Protein AF-A0A0S8K8F3-F1 (afdb_monomer_lite)

Foldseek 3Di:
DDFDPPDPVRDDADAQGADPVRQWGCHPNDTDGPCVVNWPDWDWAAPVVDPDPPDPHPDIDIDTHD

pLDDT: mean 96.76, std 1.15, range [92.94, 98.25]

Radius of gyration: 16.89 Å; chains: 1; bounding box: 37×20×38 Å

Secondary structure (DSSP, 8-state):
-EE--SSTT--EE-TTPBPTTSSEEEETTEEEES-TT--SEEEEEEGGGSS-TTSSTT-EEEEEE-

Structure (mmCIF, N/CA/C/O backbone):
data_AF-A0A0S8K8F3-F1
#
_entry.id   AF-A0A0S8K8F3-F1
#
loop_
_atom_site.group_PDB
_atom_site.id
_atom_site.type_symbol
_atom_site.label_atom_id
_atom_site.label_alt_id
_atom_site.label_comp_id
_atom_site.label_asym_id
_atom_site.label_entity_id
_atom_site.label_seq_id
_atom_site.pdbx_PDB_ins_code
_atom_site.Cartn_x
_atom_site.Cartn_y
_atom_site.Cartn_z
_atom_site.occupancy
_atom_site.B_iso_or_equiv
_atom_site.auth_seq_id
_atom_site.auth_comp_id
_atom_site.auth_asym_id
_atom_site.auth_atom_id
_atom_site.pdbx_PDB_model_num
ATOM 1 N N . MET A 1 1 ? -12.580 4.412 20.738 1.00 93.12 1 MET A N 1
ATOM 2 C CA . MET A 1 1 ? -11.714 5.216 19.846 1.00 93.12 1 MET A CA 1
ATOM 3 C C . MET A 1 1 ? -10.454 4.415 19.569 1.00 93.12 1 MET A C 1
ATOM 5 O O . MET A 1 1 ? -9.925 3.840 20.513 1.00 93.12 1 MET A O 1
ATOM 9 N N . ILE A 1 2 ? -9.982 4.375 18.324 1.00 97.38 2 ILE A N 1
ATOM 10 C CA . ILE A 1 2 ? -8.721 3.718 17.938 1.00 97.38 2 ILE A CA 1
ATOM 11 C C . ILE A 1 2 ? -7.820 4.714 17.217 1.00 97.38 2 ILE A C 1
ATOM 13 O O . ILE A 1 2 ? -8.287 5.472 16.372 1.00 97.38 2 ILE A O 1
ATOM 17 N N . LYS A 1 3 ? -6.520 4.686 17.518 1.00 97.62 3 LYS A N 1
ATOM 18 C CA . LYS A 1 3 ? -5.500 5.454 16.798 1.00 97.62 3 LYS A CA 1
ATOM 19 C C . LYS A 1 3 ? -4.831 4.567 15.743 1.00 97.62 3 LYS A C 1
ATOM 21 O O . LYS A 1 3 ? -4.263 3.529 16.073 1.00 97.62 3 LYS A O 1
ATOM 26 N N . CYS A 1 4 ? -4.907 4.957 14.474 1.00 97.56 4 CYS A N 1
ATOM 27 C CA . CYS A 1 4 ? -4.256 4.254 13.368 1.00 97.56 4 CYS A CA 1
ATOM 28 C C . CYS A 1 4 ? -2.811 4.736 13.215 1.00 97.56 4 CYS A C 1
ATOM 30 O O . CYS A 1 4 ? -2.610 5.894 12.888 1.00 97.56 4 CYS A O 1
ATOM 32 N N . LEU A 1 5 ? -1.815 3.861 13.376 1.00 97.00 5 LEU A N 1
ATOM 33 C CA . LEU A 1 5 ? -0.385 4.216 13.293 1.00 97.00 5 LEU A CA 1
ATOM 34 C C . LEU A 1 5 ? 0.289 3.760 11.984 1.00 97.00 5 LEU A C 1
A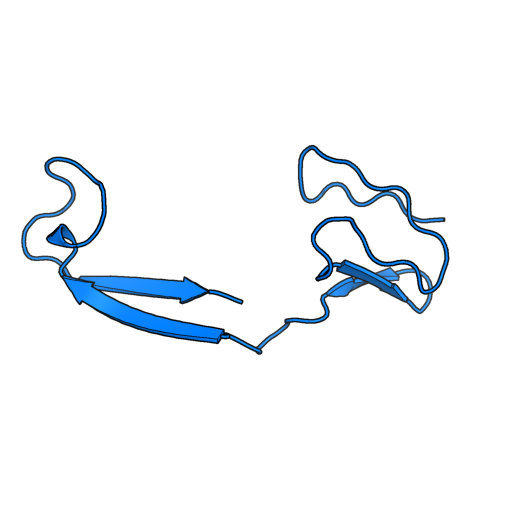TOM 36 O O . LEU A 1 5 ? 1.508 3.750 11.875 1.00 97.00 5 LEU A O 1
ATOM 40 N N . LEU A 1 6 ? -0.497 3.352 10.982 1.00 96.06 6 LEU A N 1
ATOM 41 C CA . LEU A 1 6 ? 0.027 2.783 9.730 1.00 96.06 6 LEU A CA 1
ATOM 42 C C . LEU A 1 6 ? 0.621 3.824 8.771 1.00 96.06 6 LEU A C 1
ATOM 44 O O . LEU A 1 6 ? 1.319 3.464 7.829 1.00 96.06 6 LEU A O 1
ATOM 48 N N . CYS A 1 7 ? 0.305 5.102 8.960 1.00 96.88 7 CYS A N 1
ATOM 49 C CA . CYS A 1 7 ? 0.874 6.195 8.184 1.00 96.88 7 CYS A CA 1
ATOM 50 C C . CYS A 1 7 ? 1.056 7.427 9.083 1.00 96.88 7 CYS A C 1
ATOM 52 O O . CYS A 1 7 ? 0.401 7.505 10.128 1.00 96.88 7 CYS A O 1
ATOM 54 N N . PRO A 1 8 ? 1.852 8.426 8.664 1.00 97.81 8 PRO A N 1
ATOM 55 C CA . PRO A 1 8 ? 2.173 9.591 9.494 1.00 97.81 8 PRO A CA 1
ATOM 56 C C . PRO A 1 8 ? 0.977 10.465 9.906 1.00 97.81 8 PRO A C 1
ATOM 58 O O . PRO A 1 8 ? 1.131 11.356 10.729 1.00 97.81 8 PRO A O 1
ATOM 61 N N . ARG A 1 9 ? -0.217 10.252 9.331 1.00 97.19 9 ARG A N 1
ATOM 62 C CA . ARG A 1 9 ? -1.426 11.018 9.688 1.00 97.19 9 ARG A CA 1
ATOM 63 C C . ARG A 1 9 ? -2.024 10.645 11.035 1.00 97.19 9 ARG A C 1
ATOM 65 O O . ARG A 1 9 ? -2.816 11.414 11.563 1.00 97.19 9 ARG A O 1
ATOM 72 N N . GLU A 1 10 ? -1.712 9.457 11.541 1.00 97.44 10 GLU A N 1
ATOM 73 C CA . GLU A 1 10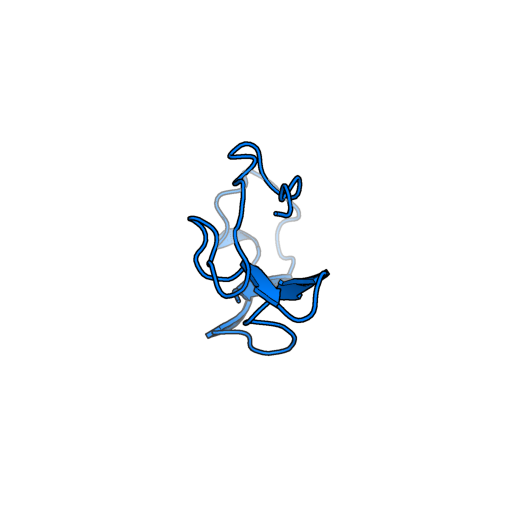 ? -2.098 9.034 12.886 1.00 97.44 10 GLU A CA 1
ATOM 74 C C . GLU A 1 10 ? -3.595 9.206 13.241 1.00 97.44 10 GLU A C 1
ATOM 76 O O . GLU A 1 10 ? -3.939 9.586 14.362 1.00 97.44 10 GLU A O 1
ATOM 81 N N . CYS A 1 11 ? -4.502 8.950 12.286 1.00 98.00 11 CYS A N 1
ATOM 82 C CA . CYS A 1 11 ? -5.934 9.233 12.443 1.00 98.00 11 CYS A CA 1
ATOM 83 C C . CYS A 1 11 ? -6.523 8.596 13.716 1.00 98.00 11 CYS A C 1
ATOM 85 O O . CYS A 1 11 ? -6.327 7.403 13.965 1.00 98.00 11 CYS A O 1
ATOM 87 N N . LEU A 1 12 ? -7.313 9.371 14.465 1.00 98.12 12 LEU A N 1
ATOM 88 C CA . LEU A 1 12 ? -8.103 8.896 15.600 1.00 98.12 12 LEU A CA 1
ATOM 89 C C . LEU A 1 12 ? -9.544 8.631 15.143 1.00 98.12 12 LEU A C 1
ATOM 91 O O . LEU A 1 12 ? -10.211 9.537 14.650 1.00 98.12 12 LEU A O 1
ATOM 95 N N . LEU A 1 13 ? -10.002 7.388 15.279 1.00 98.19 13 LEU A N 1
ATOM 96 C CA . LEU A 1 13 ? -11.238 6.888 14.681 1.00 98.19 13 LEU A CA 1
ATOM 97 C C . LEU A 1 13 ? -12.252 6.461 15.748 1.00 98.19 13 LEU A C 1
ATOM 99 O O . LEU A 1 13 ? -11.961 5.624 16.614 1.00 98.19 13 LEU A O 1
ATOM 103 N N . ALA A 1 14 ? -13.460 7.012 15.661 1.00 98.12 14 ALA A N 1
ATOM 104 C CA . ALA A 1 14 ? -14.649 6.490 16.325 1.00 98.12 14 ALA A CA 1
ATOM 105 C C . ALA A 1 14 ? -15.131 5.196 15.648 1.00 98.12 14 ALA A C 1
ATOM 107 O O . ALA A 1 14 ? -14.698 4.874 14.546 1.00 98.12 14 ALA A O 1
ATOM 108 N N . GLU A 1 15 ? -15.976 4.416 16.323 1.00 97.75 15 GLU A N 1
ATOM 109 C CA . GLU A 1 1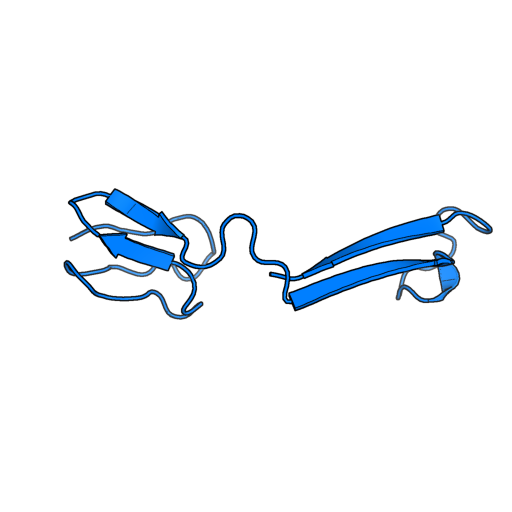5 ? -16.584 3.213 15.726 1.00 97.75 15 GLU A CA 1
ATOM 110 C C . GLU A 1 15 ? -17.320 3.584 14.426 1.00 97.75 15 GLU A C 1
ATOM 112 O O . GLU A 1 15 ? -18.010 4.602 14.368 1.00 97.75 15 GLU A O 1
ATOM 117 N N . GLY A 1 16 ? -17.113 2.809 13.362 1.00 97.25 16 GLY A N 1
ATOM 118 C CA . GLY A 1 16 ? -17.632 3.077 12.018 1.00 97.25 16 GLY A CA 1
ATOM 119 C C . GLY A 1 16 ? -16.896 4.178 11.238 1.00 97.25 16 GLY A C 1
ATOM 120 O O . GLY A 1 16 ? -17.117 4.328 10.033 1.00 97.25 16 GLY A O 1
ATOM 121 N N . GLN A 1 17 ? -15.991 4.938 11.866 1.00 98.00 17 GLN A N 1
ATOM 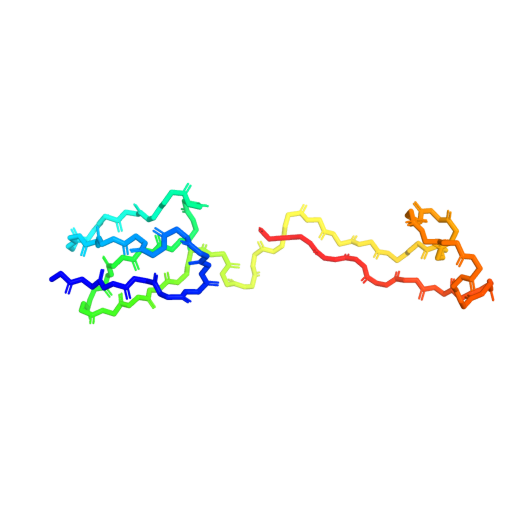122 C CA . GLN A 1 17 ? -15.266 6.017 11.196 1.00 98.00 17 GLN A CA 1
ATOM 123 C C . GLN A 1 17 ? -14.124 5.475 10.330 1.00 98.00 17 GLN A C 1
ATOM 125 O O . GLN A 1 17 ? -13.348 4.603 10.737 1.00 98.00 17 GLN A O 1
ATOM 130 N N . ARG A 1 18 ? -13.985 6.050 9.131 1.00 97.81 18 ARG A N 1
ATOM 131 C CA . ARG A 1 18 ? -12.869 5.784 8.218 1.00 97.81 18 ARG A CA 1
ATOM 132 C C . ARG A 1 18 ? -11.739 6.789 8.417 1.00 97.81 18 ARG A C 1
ATOM 134 O O . ARG A 1 18 ? -11.980 7.962 8.686 1.00 97.81 18 ARG A O 1
ATOM 141 N N . GLY A 1 19 ? -10.506 6.323 8.239 1.00 97.50 19 GLY A N 1
ATOM 142 C CA . GLY A 1 19 ? -9.337 7.194 8.154 1.00 97.50 19 GLY A CA 1
ATOM 143 C C . GLY A 1 19 ? -9.333 8.035 6.884 1.00 97.50 19 GLY A C 1
ATOM 144 O O . GLY A 1 19 ? -10.058 7.753 5.932 1.00 97.50 19 GLY A O 1
ATOM 145 N N . ASP A 1 20 ? -8.448 9.028 6.844 1.00 97.81 20 ASP A N 1
ATOM 146 C CA . ASP A 1 20 ? -8.295 9.921 5.687 1.00 97.81 20 ASP A CA 1
ATOM 147 C C . ASP A 1 20 ? -7.902 9.167 4.401 1.00 97.81 20 ASP A C 1
ATOM 149 O O . ASP A 1 20 ? -8.316 9.507 3.298 1.00 97.81 20 ASP A O 1
ATOM 153 N N . CYS A 1 21 ? -7.184 8.047 4.545 1.00 96.38 21 CYS A N 1
ATOM 154 C CA . CYS A 1 21 ? -6.883 7.139 3.437 1.00 96.38 21 CYS A CA 1
ATOM 155 C C . CYS A 1 21 ? -8.114 6.402 2.881 1.00 96.38 21 CYS A C 1
ATOM 157 O O . CYS A 1 21 ? -7.996 5.709 1.877 1.00 96.38 21 CYS A O 1
ATOM 159 N N . ARG A 1 22 ? -9.277 6.500 3.539 1.00 96.19 22 ARG A N 1
ATOM 160 C CA . ARG A 1 22 ? -10.569 5.873 3.200 1.00 96.19 22 ARG A CA 1
ATOM 161 C C . ARG A 1 22 ? -10.606 4.342 3.186 1.00 96.19 22 ARG A C 1
ATOM 163 O O . ARG A 1 22 ? -11.696 3.779 3.163 1.00 96.19 22 ARG A O 1
ATOM 170 N N . VAL A 1 23 ? -9.457 3.675 3.284 1.00 97.00 23 VAL A N 1
ATOM 171 C CA . VAL A 1 23 ? -9.330 2.207 3.260 1.00 97.00 23 VAL A CA 1
ATOM 172 C C . VAL A 1 23 ? -9.171 1.568 4.640 1.00 97.00 23 VAL A C 1
ATOM 174 O O . VAL A 1 23 ? -9.162 0.342 4.742 1.00 97.00 23 VAL A O 1
ATOM 177 N N . ARG A 1 24 ? -9.016 2.366 5.704 1.00 97.62 24 ARG A N 1
ATOM 178 C CA . ARG A 1 24 ? -8.962 1.896 7.099 1.00 97.62 24 ARG A CA 1
ATOM 179 C C . ARG A 1 24 ? -10.206 2.349 7.846 1.00 97.62 24 ARG A C 1
ATOM 181 O O . ARG A 1 24 ? -10.582 3.513 7.726 1.00 97.62 24 ARG A O 1
ATOM 188 N N . ILE A 1 25 ? -10.804 1.449 8.615 1.00 98.19 25 ILE A N 1
ATOM 189 C CA . ILE A 1 25 ? -12.017 1.692 9.400 1.00 98.19 25 ILE A CA 1
ATOM 190 C C . ILE A 1 25 ? -11.834 1.137 10.810 1.00 98.19 25 ILE A C 1
ATOM 192 O O . ILE A 1 25 ? -11.174 0.113 10.989 1.00 98.19 25 ILE A O 1
ATOM 196 N N . HIS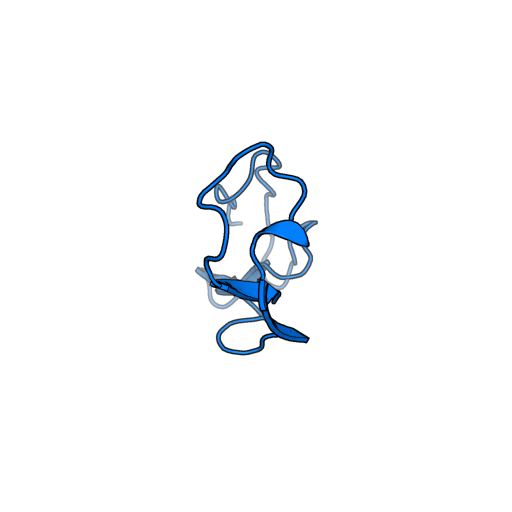 A 1 26 ? -12.396 1.810 11.807 1.00 98.25 26 HIS A N 1
ATOM 197 C CA . HIS A 1 26 ? -12.591 1.210 13.121 1.00 98.25 26 HIS A CA 1
ATOM 198 C C . HIS A 1 26 ? -13.923 0.457 13.107 1.00 98.25 26 HIS A C 1
ATOM 200 O O . HIS A 1 26 ? -14.973 1.082 12.990 1.00 98.25 26 HIS A O 1
ATOM 206 N N . LEU A 1 27 ? -13.855 -0.872 13.137 1.00 97.69 27 LEU A N 1
ATOM 207 C CA . LEU A 1 27 ? -15.015 -1.755 13.099 1.00 97.69 27 LEU A CA 1
ATOM 208 C C . LEU A 1 27 ? -14.802 -2.923 14.067 1.00 97.69 27 LEU A C 1
ATOM 210 O O . LEU A 1 27 ? -13.728 -3.539 14.063 1.00 97.69 27 LEU A O 1
ATOM 214 N N . ASP A 1 28 ? -15.811 -3.222 14.879 1.00 95.75 28 ASP A N 1
ATOM 215 C CA . ASP A 1 28 ? -15.820 -4.303 15.872 1.00 95.75 28 ASP A CA 1
ATOM 216 C C . ASP A 1 28 ? -14.677 -4.175 16.892 1.00 95.75 28 ASP A C 1
ATOM 218 O O . ASP A 1 28 ? -13.996 -5.148 17.238 1.00 95.75 28 ASP A O 1
ATOM 222 N N . GLY A 1 29 ? -14.394 -2.942 17.326 1.00 95.56 29 GLY A N 1
ATOM 223 C CA . GLY A 1 29 ? -13.301 -2.669 18.260 1.00 95.56 29 GLY A CA 1
ATOM 224 C C . GLY A 1 29 ? -11.904 -2.915 17.678 1.00 95.56 29 GLY A C 1
ATOM 225 O O . GLY A 1 29 ? -10.934 -3.025 18.433 1.00 95.56 29 GLY A O 1
ATOM 226 N N . LYS A 1 30 ? -11.771 -3.027 16.348 1.00 96.75 30 LYS A N 1
ATOM 227 C CA . LYS A 1 30 ? -10.495 -3.259 15.655 1.00 96.75 30 LYS A CA 1
ATOM 228 C C . LYS A 1 30 ? -10.295 -2.290 14.501 1.00 96.75 30 LYS A C 1
ATOM 230 O O . LYS A 1 30 ? -11.236 -1.827 13.864 1.00 96.75 30 LYS A O 1
ATOM 235 N N . LEU A 1 31 ? -9.031 -2.011 14.193 1.00 97.56 31 LEU A N 1
ATOM 236 C CA . LEU A 1 31 ? -8.673 -1.342 12.949 1.00 97.56 31 LEU A CA 1
ATOM 237 C C . LEU A 1 31 ? -8.681 -2.373 11.814 1.00 97.56 31 LEU A C 1
ATOM 239 O O . LEU A 1 31 ? -7.824 -3.255 11.771 1.00 97.56 31 LEU A O 1
ATOM 243 N N . GLN A 1 32 ? -9.621 -2.246 10.887 1.00 97.38 32 GLN A N 1
ATOM 244 C CA . GLN A 1 32 ? -9.770 -3.144 9.744 1.00 97.38 32 GLN A CA 1
ATOM 245 C C . GLN A 1 32 ? -9.435 -2.425 8.432 1.00 97.38 32 GLN A C 1
ATOM 247 O O . GLN A 1 32 ? -9.403 -1.191 8.359 1.00 97.38 32 GLN A O 1
ATOM 252 N N . THR A 1 33 ? -9.151 -3.196 7.381 1.00 96.75 33 THR A N 1
ATOM 253 C CA . THR A 1 33 ? -9.001 -2.673 6.018 1.00 96.75 33 THR A CA 1
ATOM 254 C C . THR A 1 33 ? -10.197 -3.037 5.161 1.00 96.75 33 THR A C 1
ATOM 256 O O . THR A 1 33 ? -10.719 -4.139 5.263 1.00 96.75 33 THR A O 1
ATOM 259 N N . LEU A 1 34 ? -10.597 -2.117 4.290 1.00 96.31 34 LEU A N 1
ATOM 260 C CA . LEU A 1 34 ? -11.692 -2.314 3.344 1.00 96.31 34 LEU A CA 1
ATOM 261 C C . LEU A 1 34 ? -11.232 -2.881 1.990 1.00 96.31 34 LEU A C 1
ATOM 263 O O . LEU A 1 34 ? -12.067 -3.143 1.135 1.00 96.31 34 LEU A O 1
ATOM 267 N N . VAL A 1 35 ? -9.921 -3.040 1.777 1.00 96.50 35 VAL A N 1
ATOM 268 C CA . VAL A 1 35 ? -9.336 -3.405 0.469 1.00 96.50 35 VAL A CA 1
ATOM 269 C C . VAL A 1 35 ? -8.494 -4.682 0.525 1.00 96.50 35 VAL A C 1
ATOM 271 O O . VAL A 1 35 ? -7.672 -4.937 -0.354 1.00 96.50 35 VAL A O 1
ATOM 274 N N . TYR A 1 36 ? -8.672 -5.510 1.562 1.00 94.94 36 TYR A N 1
ATOM 275 C CA . TYR A 1 36 ? -7.978 -6.797 1.630 1.00 94.94 36 TYR A CA 1
ATOM 276 C C . TYR A 1 36 ? -8.374 -7.679 0.443 1.00 94.94 36 TYR A C 1
ATOM 278 O O . TYR A 1 36 ? -9.556 -7.924 0.221 1.00 94.94 36 TYR A O 1
ATOM 286 N N . GLY A 1 37 ? -7.381 -8.150 -0.315 1.00 94.38 37 GLY A N 1
ATOM 287 C CA . GLY A 1 37 ? -7.609 -9.021 -1.470 1.00 94.38 37 GLY A CA 1
ATOM 288 C C . GLY A 1 37 ? -8.354 -8.364 -2.637 1.00 94.38 37 GLY A C 1
ATOM 289 O O . GLY A 1 37 ? -8.817 -9.083 -3.515 1.00 94.38 37 GLY A O 1
ATOM 290 N N . ASN A 1 38 ? -8.466 -7.030 -2.669 1.00 95.62 38 ASN A N 1
ATOM 291 C CA . ASN A 1 38 ? -9.216 -6.306 -3.697 1.00 95.62 38 ASN A CA 1
ATOM 292 C C . ASN A 1 38 ? -8.320 -5.314 -4.466 1.00 95.62 38 ASN A C 1
ATOM 294 O O . ASN A 1 38 ? -8.419 -4.106 -4.246 1.00 95.62 38 ASN A O 1
ATOM 298 N N . PRO A 1 39 ? -7.398 -5.795 -5.321 1.00 95.19 39 PRO A N 1
ATOM 299 C CA . PRO A 1 39 ? -6.551 -4.917 -6.115 1.00 95.19 39 PRO A CA 1
ATOM 300 C C . PRO A 1 39 ? -7.353 -4.225 -7.224 1.00 95.19 39 PR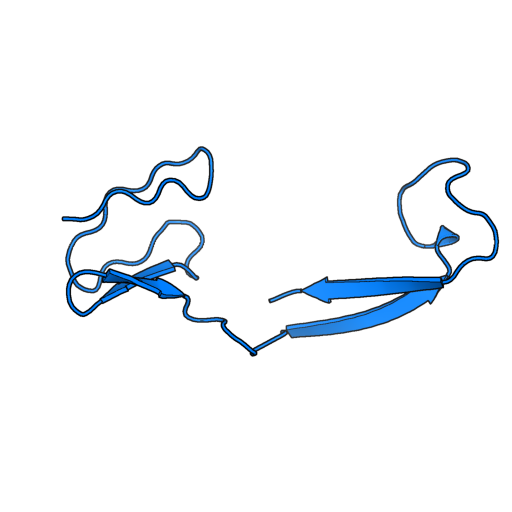O A C 1
ATOM 302 O O . PRO A 1 39 ? -8.132 -4.861 -7.932 1.00 95.19 39 PRO A O 1
ATOM 305 N N . CYS A 1 40 ? -7.114 -2.931 -7.426 1.00 96.00 40 CYS A N 1
ATOM 306 C CA . CYS A 1 40 ? -7.689 -2.168 -8.534 1.00 96.00 40 CYS A CA 1
ATOM 307 C C . CYS A 1 40 ? -6.811 -2.196 -9.796 1.00 96.00 40 CYS A C 1
ATOM 309 O O . CYS A 1 40 ? -7.312 -1.965 -10.895 1.00 96.00 40 CYS A O 1
ATOM 311 N N . ALA A 1 41 ? -5.515 -2.499 -9.658 1.00 96.19 41 ALA A N 1
ATOM 312 C CA . ALA A 1 41 ? -4.595 -2.657 -10.780 1.00 96.19 41 ALA A CA 1
ATOM 313 C C . ALA A 1 41 ? -3.504 -3.688 -10.471 1.00 96.19 41 ALA A C 1
ATOM 315 O O . ALA A 1 41 ? -2.934 -3.702 -9.376 1.00 96.19 41 ALA A O 1
ATOM 316 N N . VAL A 1 42 ? -3.188 -4.521 -11.465 1.00 97.19 42 VAL A N 1
ATOM 317 C CA . VAL A 1 42 ? -2.111 -5.515 -11.416 1.00 97.19 42 VAL A CA 1
ATOM 318 C C . VAL A 1 42 ? -1.421 -5.550 -12.775 1.00 97.19 42 VAL A C 1
ATOM 320 O O . VAL A 1 42 ? -2.067 -5.803 -13.791 1.00 97.19 42 VAL A O 1
ATOM 323 N N . HIS A 1 43 ? -0.111 -5.307 -12.804 1.00 97.25 43 HIS A N 1
ATOM 324 C CA . HIS A 1 43 ? 0.663 -5.280 -14.045 1.00 97.25 43 HIS A CA 1
ATOM 325 C C . HIS A 1 43 ? 2.029 -5.937 -13.883 1.00 97.25 43 HIS A C 1
ATOM 327 O O . HIS A 1 43 ? 2.686 -5.792 -12.849 1.00 97.25 43 HIS A O 1
ATOM 333 N N . ILE A 1 44 ? 2.470 -6.610 -14.947 1.00 97.69 44 ILE A N 1
ATOM 334 C CA . ILE A 1 44 ? 3.850 -7.063 -15.098 1.00 97.69 44 ILE A CA 1
ATOM 335 C C . ILE A 1 44 ? 4.464 -6.313 -16.278 1.00 97.69 44 ILE A C 1
ATOM 337 O O . ILE A 1 44 ? 4.229 -6.677 -17.429 1.00 97.69 44 ILE A O 1
ATOM 341 N N . ASP A 1 45 ? 5.261 -5.291 -15.982 1.00 96.81 45 ASP A N 1
ATOM 342 C CA . ASP A 1 45 ? 5.869 -4.393 -16.969 1.00 96.81 45 ASP A CA 1
ATOM 343 C C . ASP A 1 45 ? 7.406 -4.432 -16.864 1.00 96.81 45 ASP A C 1
ATOM 345 O O . ASP A 1 45 ? 7.926 -4.705 -15.774 1.00 96.81 45 ASP A O 1
ATOM 349 N N . PRO A 1 46 ? 8.150 -4.113 -17.939 1.00 97.06 46 PRO A N 1
ATOM 350 C CA . PRO A 1 46 ? 9.588 -3.855 -17.855 1.00 97.06 46 PRO A CA 1
ATOM 351 C C . PRO A 1 46 ? 9.914 -2.790 -16.798 1.00 97.06 46 PRO A C 1
ATOM 353 O O . PRO A 1 46 ? 9.143 -1.838 -16.607 1.00 97.06 46 PRO A O 1
ATOM 356 N N . ILE A 1 47 ? 11.037 -2.952 -16.093 1.00 97.31 47 ILE A N 1
ATOM 357 C CA . ILE A 1 47 ? 11.437 -2.042 -15.010 1.00 97.31 47 ILE A CA 1
ATOM 358 C C . ILE A 1 47 ? 11.653 -0.601 -15.504 1.00 97.31 47 ILE A C 1
ATOM 360 O O . ILE A 1 47 ? 11.442 0.341 -14.747 1.00 97.31 47 ILE A O 1
ATOM 364 N N . GLU A 1 48 ? 11.968 -0.417 -16.788 1.00 97.25 48 GLU A N 1
ATOM 365 C CA . GLU A 1 48 ? 12.218 0.870 -17.446 1.00 97.25 48 GLU A CA 1
ATOM 366 C C . GLU A 1 48 ? 10.984 1.785 -17.477 1.00 97.25 48 GLU A C 1
ATOM 368 O O . GLU A 1 48 ? 11.112 2.997 -17.633 1.00 97.25 48 GLU A O 1
ATOM 373 N N . LYS A 1 49 ? 9.776 1.233 -17.289 1.00 96.25 49 LYS A N 1
ATOM 374 C CA . LYS A 1 49 ? 8.548 2.030 -17.130 1.00 96.25 49 LYS A CA 1
ATOM 375 C C . LYS A 1 49 ? 8.504 2.754 -15.776 1.00 96.25 49 LYS A C 1
ATOM 377 O O . LYS A 1 49 ? 7.706 3.674 -15.596 1.00 96.25 49 LYS A O 1
ATOM 382 N N . LYS A 1 50 ? 9.285 2.306 -14.786 1.00 95.56 50 LYS A N 1
ATOM 383 C CA . LYS A 1 50 ? 9.307 2.881 -13.435 1.00 95.56 50 LYS A CA 1
ATOM 384 C C . LYS A 1 50 ? 10.280 4.059 -13.372 1.00 95.56 50 LYS A C 1
ATOM 386 O O . LYS A 1 50 ? 11.300 4.036 -14.051 1.00 95.56 50 LYS A O 1
ATOM 391 N N . PRO A 1 51 ? 10.009 5.075 -12.533 1.00 96.06 51 PRO A N 1
ATOM 392 C CA . PRO A 1 51 ? 10.870 6.249 -12.395 1.00 96.06 51 PRO A CA 1
ATOM 393 C C . PRO A 1 51 ? 12.122 5.931 -11.551 1.00 96.06 51 PRO A C 1
ATOM 395 O O . PRO A 1 51 ? 12.353 6.546 -10.514 1.00 96.06 51 PRO A O 1
ATOM 398 N N . LEU A 1 52 ? 12.906 4.929 -11.963 1.00 95.56 52 LEU A N 1
ATOM 399 C CA . LEU A 1 52 ? 14.119 4.462 -11.291 1.00 95.56 52 LEU A CA 1
ATOM 400 C C . LEU A 1 52 ? 15.294 4.509 -12.272 1.00 95.56 52 LEU A C 1
ATOM 402 O O . LEU A 1 52 ? 15.228 3.941 -13.360 1.00 95.56 52 LEU A O 1
ATOM 406 N N . PHE A 1 53 ? 16.382 5.181 -11.892 1.00 95.88 53 PHE A N 1
ATOM 407 C CA . PHE A 1 53 ? 17.555 5.322 -12.753 1.00 95.88 53 PHE A CA 1
ATOM 408 C C . PHE A 1 53 ? 18.516 4.142 -12.579 1.00 95.88 53 PHE A C 1
ATOM 410 O O . PHE A 1 53 ? 18.947 3.860 -11.465 1.00 95.88 53 PHE A O 1
ATOM 417 N N . HIS A 1 54 ? 18.852 3.472 -13.688 1.00 95.69 54 HIS A N 1
ATOM 418 C CA . HIS A 1 54 ? 19.776 2.330 -13.736 1.00 95.69 54 HIS A CA 1
ATOM 419 C C . HIS A 1 54 ? 19.467 1.252 -12.678 1.00 95.69 54 HIS A C 1
ATOM 421 O O . HIS A 1 54 ? 20.355 0.720 -12.013 1.00 95.69 54 HIS A O 1
ATOM 427 N N . PHE A 1 55 ? 18.187 0.921 -12.521 1.00 96.94 55 PHE A N 1
ATOM 428 C CA . PHE A 1 55 ? 17.734 -0.056 -11.541 1.00 96.94 55 PHE A CA 1
ATOM 429 C C . PHE A 1 55 ? 17.321 -1.356 -12.235 1.00 96.94 55 PHE A C 1
ATOM 431 O O . PHE A 1 55 ? 16.291 -1.404 -12.897 1.00 96.94 55 PHE A O 1
ATOM 438 N N . LEU A 1 56 ? 18.141 -2.400 -12.078 1.00 97.56 56 LEU A N 1
ATOM 439 C CA . LEU A 1 56 ? 17.926 -3.753 -12.617 1.00 97.56 56 LEU A CA 1
ATOM 440 C C . LEU A 1 56 ? 17.545 -3.814 -14.120 1.00 97.56 56 LEU A C 1
ATOM 442 O O . LEU A 1 56 ? 16.507 -4.394 -14.445 1.00 97.56 56 LEU A O 1
ATOM 446 N N . PRO A 1 57 ? 18.352 -3.260 -15.048 1.00 97.25 57 PRO A N 1
ATOM 447 C CA . PRO A 1 57 ? 17.990 -3.167 -16.469 1.00 97.25 57 PRO A CA 1
ATOM 448 C C . PRO A 1 57 ? 17.574 -4.506 -17.100 1.00 97.25 57 PRO A C 1
ATOM 450 O O . PRO A 1 57 ? 18.172 -5.546 -16.819 1.00 97.25 57 PRO A O 1
ATOM 453 N N . GLY A 1 58 ? 16.552 -4.479 -17.959 1.00 96.62 58 GLY A N 1
ATOM 454 C CA . GLY A 1 58 ? 16.001 -5.653 -18.644 1.00 96.62 58 GLY A CA 1
ATOM 455 C C . GLY A 1 58 ? 15.136 -6.568 -17.769 1.00 96.62 58 GLY A C 1
ATOM 456 O O . GLY A 1 58 ? 14.579 -7.547 -18.269 1.00 96.62 58 GLY A O 1
ATOM 457 N N . SER A 1 59 ? 15.003 -6.276 -16.470 1.00 98.06 59 SER A N 1
ATOM 458 C CA . SER A 1 59 ? 14.150 -7.051 -15.566 1.00 98.06 59 SER A CA 1
ATOM 459 C C . SER A 1 59 ? 12.667 -6.678 -15.686 1.00 98.06 59 SER A C 1
ATOM 461 O O . SER A 1 59 ? 12.279 -5.654 -16.252 1.00 98.06 59 SER A O 1
ATOM 463 N N . ARG A 1 60 ? 11.808 -7.538 -15.125 1.00 97.69 60 ARG A N 1
ATOM 464 C CA . ARG A 1 60 ? 10.361 -7.311 -15.033 1.00 97.69 60 ARG A CA 1
ATOM 465 C C . ARG A 1 60 ? 9.995 -6.865 -13.623 1.00 97.69 60 ARG A C 1
ATOM 467 O O . ARG A 1 60 ? 10.497 -7.407 -12.642 1.00 97.69 60 ARG A O 1
ATOM 474 N N . SER A 1 61 ? 9.062 -5.928 -13.535 1.00 97.12 61 SER A N 1
ATOM 475 C CA . SER A 1 61 ? 8.464 -5.460 -12.287 1.00 97.12 61 SER A CA 1
ATOM 476 C C . SER A 1 61 ? 7.047 -6.008 -12.136 1.00 97.12 61 SER A C 1
ATOM 478 O O . SER A 1 61 ? 6.293 -6.053 -13.106 1.00 97.12 61 SER A O 1
ATOM 480 N N . TYR A 1 62 ? 6.673 -6.398 -10.918 1.00 97.00 62 TYR A N 1
ATOM 481 C CA . TYR A 1 62 ? 5.290 -6.709 -10.561 1.00 97.00 62 TYR A CA 1
ATOM 482 C C . TYR A 1 62 ? 4.713 -5.537 -9.772 1.00 97.00 62 TYR A C 1
ATOM 484 O O . TYR A 1 62 ? 5.214 -5.192 -8.704 1.00 97.00 62 TYR A O 1
ATOM 492 N N . SER A 1 63 ? 3.699 -4.880 -10.327 1.00 96.19 63 SER A N 1
ATOM 493 C CA . SER A 1 63 ? 3.053 -3.713 -9.723 1.00 96.19 63 SER A CA 1
ATOM 494 C C . SER A 1 63 ? 1.634 -4.053 -9.316 1.00 96.19 63 SER A C 1
ATOM 496 O O . SER A 1 63 ? 0.870 -4.563 -10.133 1.00 96.19 63 SER A O 1
ATOM 498 N N . VAL A 1 64 ? 1.281 -3.720 -8.080 1.00 96.19 64 VAL A N 1
ATOM 499 C CA . VAL A 1 64 ? -0.056 -3.921 -7.522 1.00 96.19 64 VAL A CA 1
ATOM 500 C C . VAL A 1 64 ? -0.523 -2.641 -6.835 1.00 96.19 64 VAL A C 1
ATOM 502 O O . VAL A 1 64 ? 0.257 -1.989 -6.140 1.00 96.19 64 VAL A O 1
ATOM 505 N N . ALA A 1 65 ? -1.787 -2.284 -7.046 1.00 94.19 65 ALA A N 1
ATOM 506 C CA . ALA A 1 65 ? -2.471 -1.204 -6.344 1.00 94.19 65 ALA A CA 1
ATOM 507 C C . ALA A 1 65 ? -3.802 -1.718 -5.781 1.00 94.19 65 ALA A C 1
ATOM 509 O O . ALA A 1 65 ? -4.473 -2.529 -6.421 1.00 94.19 65 ALA A O 1
ATOM 510 N N . THR A 1 66 ? -4.160 -1.245 -4.590 1.00 92.94 66 THR A N 1
ATOM 511 C CA . THR A 1 66 ? -5.374 -1.596 -3.831 1.00 92.94 66 THR A CA 1
ATOM 512 C C . THR A 1 66 ? -6.079 -0.334 -3.377 1.00 92.94 66 THR A C 1
ATOM 514 O O . THR A 1 66 ? -5.342 0.575 -2.928 1.00 92.94 66 THR A O 1
#

Sequence (66 aa):
MIKCLLCPRECLLAEGQRGDCRVRIHLDGKLQTLVYGNPCAVHIDPIEKKPLFHFLPGSRSYSVAT